Protein AF-A0A2V1BFJ4-F1 (afdb_monomer_lite)

Radius of gyration: 12.68 Å; chains: 1; bounding box: 30×22×45 Å

Secondary structure (DSSP, 8-state):
---SSPPTTB-HHHHH-TTS-HHHHT-B-SSHHHHHHHIIIIIITT--TTS-EE--SHHHHHTT-EESSHHHHHHHHHHHH---PPPP----

Foldseek 3Di:
DQDLAADLQAAQQLLLDPVDPSCSNNPGDPDSVVSLVCCCPPPVVPPPQQPKDQRSRPVSVVVVDIHRGPVSVQVCCCPVRVHHHDDDPDDD

pLDDT: mean 87.07, std 11.06, range [38.91, 97.0]

Sequence (92 aa):
EFPTLCEKTQCIFCLGNKQLPYEQRTFRFSRPSHMMDHVERVHLKHQPVKEKVVCTHPVCTSRGLVLNNVNHFKSHVQVEHGIRLREQRYVD

Structure (mmCIF, N/CA/C/O backbone):
data_AF-A0A2V1BFJ4-F1
#
_entry.id   AF-A0A2V1BFJ4-F1
#
loop_
_atom_site.group_PDB
_atom_site.id
_atom_site.type_symbol
_atom_site.label_atom_id
_atom_site.label_alt_id
_atom_site.label_comp_id
_atom_site.label_asym_id
_atom_site.label_entity_id
_atom_site.label_seq_id
_atom_site.pdbx_PDB_ins_code
_atom_site.Cartn_x
_atom_site.Cartn_y
_atom_site.Cartn_z
_atom_site.occupancy
_atom_site.B_iso_or_equiv
_atom_site.auth_seq_id
_atom_site.auth_comp_id
_atom_site.auth_asym_id
_atom_site.auth_atom_id
_atom_site.pdbx_PDB_model_num
ATOM 1 N N . GLU A 1 1 ? -0.742 -3.980 -19.614 1.00 64.38 1 GLU A N 1
ATOM 2 C CA . GLU A 1 1 ? -1.847 -4.004 -18.632 1.00 64.38 1 GLU A CA 1
ATOM 3 C C . GLU A 1 1 ? -1.280 -3.709 -17.247 1.00 64.38 1 GLU A C 1
ATOM 5 O O . GLU A 1 1 ? -0.125 -4.050 -17.013 1.00 64.38 1 GLU A O 1
ATOM 10 N N . PHE A 1 2 ? -2.014 -3.018 -16.371 1.00 68.94 2 PHE A N 1
ATOM 11 C CA . PHE A 1 2 ? -1.523 -2.722 -15.021 1.00 68.94 2 PHE A CA 1
ATOM 12 C C . PHE A 1 2 ? -1.811 -3.910 -14.091 1.00 68.94 2 PHE A C 1
ATOM 14 O O . PHE A 1 2 ? -2.953 -4.371 -14.081 1.00 68.94 2 PHE A O 1
ATOM 21 N N . PRO A 1 3 ? -0.835 -4.399 -13.303 1.00 70.06 3 PRO A N 1
ATOM 22 C CA . PRO A 1 3 ? -1.055 -5.561 -12.454 1.00 70.06 3 PRO A CA 1
ATOM 23 C C . PRO A 1 3 ? -2.129 -5.276 -11.400 1.00 70.06 3 PRO A C 1
ATOM 25 O O . PRO A 1 3 ? -2.033 -4.335 -10.611 1.00 70.06 3 PRO A O 1
ATOM 28 N N . THR A 1 4 ? -3.172 -6.102 -11.407 1.00 73.62 4 THR A N 1
ATOM 29 C CA . THR A 1 4 ? -4.257 -6.071 -10.419 1.00 73.62 4 THR A CA 1
ATOM 30 C C . THR A 1 4 ? -3.890 -6.838 -9.151 1.00 73.62 4 THR A C 1
ATOM 32 O O . THR A 1 4 ? -4.422 -6.541 -8.082 1.00 73.62 4 THR A O 1
ATOM 35 N N . LEU A 1 5 ? -2.951 -7.783 -9.245 1.00 84.69 5 LEU A N 1
ATOM 36 C CA . LEU A 1 5 ? -2.409 -8.525 -8.113 1.00 84.69 5 LEU A CA 1
ATOM 37 C C . LEU A 1 5 ? -1.160 -7.821 -7.565 1.00 84.69 5 LEU A C 1
ATOM 39 O O . LEU A 1 5 ? -0.280 -7.432 -8.329 1.00 84.69 5 LEU A O 1
ATOM 43 N N . CYS A 1 6 ? -1.075 -7.682 -6.242 1.00 90.00 6 CYS A N 1
AT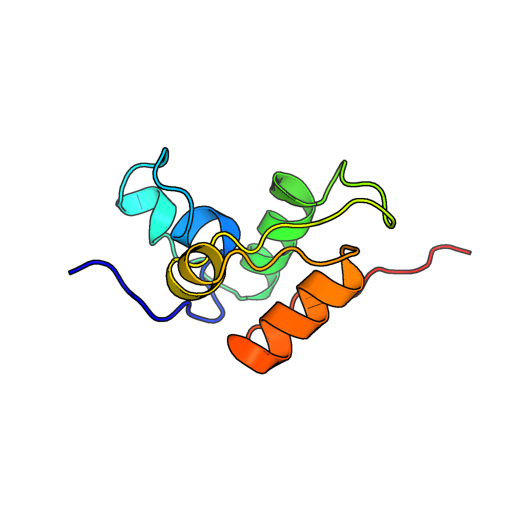OM 44 C CA . CYS A 1 6 ? 0.129 -7.198 -5.574 1.00 90.00 6 CYS A CA 1
ATOM 45 C C . CYS A 1 6 ? 0.976 -8.397 -5.137 1.00 90.00 6 CYS A C 1
ATOM 47 O O . CYS A 1 6 ? 0.518 -9.232 -4.358 1.00 90.00 6 CYS A O 1
ATOM 49 N N . GLU A 1 7 ? 2.212 -8.498 -5.620 1.00 92.56 7 GLU A N 1
ATOM 50 C CA . GLU A 1 7 ? 3.126 -9.560 -5.192 1.00 92.56 7 GLU A CA 1
ATOM 51 C C . GLU A 1 7 ? 3.712 -9.283 -3.794 1.00 92.56 7 GLU A C 1
ATOM 53 O O . GLU A 1 7 ? 3.793 -8.141 -3.342 1.00 92.56 7 GLU A O 1
ATOM 58 N N . LYS A 1 8 ? 4.219 -10.328 -3.119 1.00 94.62 8 LYS A N 1
ATOM 59 C CA . LYS A 1 8 ? 4.841 -10.230 -1.776 1.00 94.62 8 LYS A CA 1
ATOM 60 C C . LYS A 1 8 ? 6.079 -9.328 -1.718 1.00 94.62 8 LYS A C 1
ATOM 62 O O . LYS A 1 8 ? 6.519 -8.955 -0.633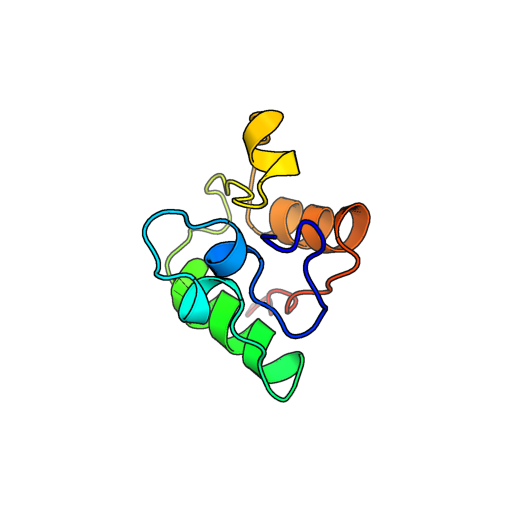 1.00 94.62 8 LYS A O 1
ATOM 67 N N . THR A 1 9 ? 6.673 -9.027 -2.865 1.00 95.88 9 THR A N 1
ATOM 68 C CA . THR A 1 9 ? 7.839 -8.151 -3.015 1.00 95.88 9 THR A CA 1
ATOM 69 C C . THR A 1 9 ? 7.483 -6.790 -3.604 1.00 95.88 9 THR A C 1
ATOM 71 O O . THR A 1 9 ? 8.387 -6.005 -3.872 1.00 95.88 9 THR A O 1
ATOM 74 N N . GLN A 1 10 ? 6.199 -6.481 -3.793 1.00 95.19 10 GLN A N 1
ATOM 75 C CA . GLN A 1 10 ? 5.727 -5.173 -4.240 1.00 95.19 10 GLN A CA 1
ATOM 76 C C . GLN A 1 10 ? 5.102 -4.401 -3.081 1.00 95.19 10 GLN A C 1
ATOM 78 O O . GLN A 1 10 ? 4.531 -4.974 -2.153 1.00 95.19 10 GLN A O 1
ATOM 83 N N . CYS A 1 11 ? 5.218 -3.076 -3.132 1.00 95.12 11 CYS A N 1
ATOM 84 C CA . CYS A 1 11 ? 4.609 -2.204 -2.139 1.00 95.12 11 CYS A CA 1
ATOM 85 C C . CYS A 1 11 ? 3.145 -1.928 -2.508 1.00 95.12 11 CYS A C 1
ATOM 87 O O . CYS A 1 11 ? 2.869 -1.303 -3.535 1.00 95.12 11 CYS A O 1
ATOM 89 N N . ILE A 1 12 ? 2.215 -2.336 -1.638 1.00 92.50 12 ILE A N 1
ATOM 90 C CA . ILE A 1 12 ? 0.769 -2.133 -1.827 1.00 92.50 12 ILE A CA 1
ATOM 91 C C . ILE A 1 12 ? 0.408 -0.647 -1.989 1.00 92.50 12 ILE A C 1
ATOM 93 O O . ILE A 1 12 ? -0.443 -0.302 -2.808 1.00 92.50 12 ILE A O 1
ATOM 97 N N . PHE A 1 13 ? 1.113 0.238 -1.271 1.00 92.94 13 PHE A N 1
ATOM 98 C CA . PHE A 1 13 ? 0.913 1.682 -1.351 1.00 92.94 13 PHE A CA 1
ATOM 99 C C . PHE A 1 13 ? 1.328 2.240 -2.713 1.00 92.94 13 PHE A C 1
ATOM 101 O O . PHE A 1 13 ? 0.539 2.935 -3.359 1.00 92.94 13 PHE A O 1
ATOM 108 N N . CYS A 1 14 ? 2.544 1.910 -3.162 1.00 93.88 14 CYS A N 1
ATOM 109 C CA . CYS A 1 14 ? 3.094 2.374 -4.436 1.00 93.88 14 CYS A CA 1
ATOM 110 C C . CYS A 1 14 ? 2.295 1.848 -5.625 1.00 93.88 14 CYS A C 1
ATOM 112 O O . CYS A 1 14 ? 1.981 2.622 -6.526 1.00 93.88 14 CYS A O 1
ATOM 114 N N . LEU A 1 15 ? 1.906 0.571 -5.611 1.00 91.88 15 LEU A N 1
ATOM 115 C CA . LEU A 1 15 ? 1.114 -0.042 -6.679 1.00 91.88 15 LEU A CA 1
ATOM 116 C C . LEU A 1 15 ? -0.188 0.736 -6.930 1.00 91.88 15 LEU A C 1
ATOM 118 O O . LEU A 1 15 ? -0.549 1.058 -8.069 1.00 91.88 15 LEU A O 1
ATOM 122 N N . GLY A 1 16 ? -0.863 1.106 -5.845 1.00 88.56 16 GLY A N 1
ATOM 123 C CA . GLY A 1 16 ? -2.090 1.891 -5.862 1.00 88.56 16 GLY A CA 1
ATOM 124 C C . GLY A 1 16 ? -1.936 3.375 -6.203 1.00 88.56 16 GLY A C 1
ATOM 125 O O . GLY A 1 16 ? -2.906 4.022 -6.601 1.00 88.56 16 GLY A O 1
ATOM 126 N N . ASN A 1 17 ? -0.735 3.939 -6.064 1.00 90.44 17 ASN A N 1
ATOM 127 C CA . ASN A 1 17 ? -0.534 5.380 -6.167 1.00 90.44 17 ASN A CA 1
ATOM 128 C C . ASN A 1 17 ? -0.465 5.848 -7.629 1.00 90.44 17 ASN A C 1
ATOM 130 O O . ASN A 1 17 ? 0.575 5.774 -8.279 1.00 90.44 17 ASN A O 1
ATOM 134 N N . LYS A 1 18 ? -1.578 6.392 -8.132 1.00 88.56 18 LYS A N 1
ATOM 135 C CA . LYS A 1 18 ? -1.707 6.901 -9.508 1.00 88.56 18 LYS A CA 1
ATOM 136 C C . LYS A 1 18 ? -0.834 8.125 -9.819 1.00 88.56 18 LYS A C 1
ATOM 138 O O . LYS A 1 18 ? -0.707 8.460 -10.990 1.00 88.56 18 LYS A O 1
ATOM 143 N N . GLN A 1 19 ? -0.254 8.780 -8.811 1.00 91.75 19 GLN A N 1
ATOM 144 C CA . GLN A 1 19 ? 0.659 9.912 -9.008 1.00 91.75 19 GLN A CA 1
ATOM 145 C C . GLN A 1 19 ? 2.095 9.465 -9.321 1.00 91.75 19 GLN A C 1
ATOM 147 O O . GLN A 1 19 ? 2.903 10.276 -9.762 1.00 91.75 19 GLN A O 1
ATOM 152 N N . LEU A 1 20 ? 2.427 8.188 -9.094 1.00 92.19 20 LEU A N 1
ATOM 153 C CA . LEU A 1 20 ? 3.747 7.644 -9.401 1.00 92.19 20 LEU A CA 1
ATOM 154 C C . LEU A 1 20 ? 3.809 7.129 -10.850 1.00 92.19 20 LEU A C 1
ATOM 156 O O . LEU A 1 20 ? 2.814 6.603 -11.363 1.00 92.19 20 LEU A O 1
ATOM 160 N N . PRO A 1 21 ? 4.980 7.203 -11.508 1.00 94.06 21 PRO A N 1
ATOM 161 C CA . PRO A 1 21 ? 5.183 6.581 -12.811 1.00 94.06 21 PRO A CA 1
ATOM 162 C C . PRO A 1 21 ? 5.054 5.056 -12.716 1.00 94.06 21 PRO A C 1
ATOM 164 O O . PRO A 1 21 ? 5.292 4.460 -11.662 1.00 94.06 21 PRO A O 1
ATOM 167 N N . TYR A 1 22 ? 4.700 4.416 -13.835 1.00 91.50 22 TYR A N 1
ATOM 168 C CA . TYR A 1 22 ? 4.443 2.972 -13.904 1.00 91.50 22 TYR A CA 1
ATOM 169 C C . TYR A 1 22 ? 5.556 2.141 -13.251 1.00 91.50 22 TYR A C 1
ATOM 171 O O . TYR A 1 22 ? 5.270 1.299 -12.405 1.00 91.50 22 TYR A O 1
ATOM 179 N N . GLU A 1 23 ? 6.817 2.444 -13.565 1.00 93.12 23 GLU A N 1
ATOM 180 C CA . GLU A 1 23 ? 7.988 1.719 -13.059 1.00 93.12 23 GLU A CA 1
ATOM 181 C C . GLU A 1 23 ? 8.088 1.735 -11.530 1.00 93.12 23 GLU A C 1
ATOM 183 O O . GLU A 1 23 ? 8.385 0.710 -10.920 1.00 93.12 23 GLU A O 1
ATOM 188 N N . GLN A 1 24 ? 7.775 2.869 -10.894 1.00 93.88 24 GLN A N 1
ATOM 189 C CA . GLN A 1 24 ? 7.769 2.980 -9.433 1.00 93.88 24 GLN A CA 1
ATOM 190 C C . GLN A 1 24 ? 6.570 2.261 -8.813 1.00 93.88 24 GLN A C 1
ATOM 192 O O . GLN A 1 24 ? 6.698 1.643 -7.757 1.00 93.88 24 GLN A O 1
ATOM 197 N N . ARG A 1 25 ? 5.409 2.300 -9.476 1.00 92.81 25 ARG A N 1
ATOM 198 C CA . ARG A 1 25 ? 4.207 1.590 -9.014 1.00 92.81 25 ARG A CA 1
ATOM 199 C C . ARG A 1 25 ? 4.403 0.079 -9.041 1.00 92.81 25 ARG A C 1
ATOM 201 O O . ARG A 1 25 ? 3.964 -0.611 -8.129 1.00 92.81 25 ARG A O 1
ATOM 208 N N . THR A 1 26 ? 5.066 -0.436 -10.073 1.00 92.19 26 THR A N 1
ATOM 209 C CA . THR A 1 26 ? 5.284 -1.877 -10.258 1.00 92.19 26 THR A CA 1
ATOM 210 C C . THR A 1 26 ? 6.635 -2.364 -9.743 1.00 92.19 26 THR A C 1
ATOM 212 O O . THR A 1 26 ? 6.969 -3.533 -9.956 1.00 92.19 26 THR A O 1
ATOM 215 N N . PHE A 1 27 ? 7.413 -1.502 -9.078 1.00 94.75 27 PHE A N 1
ATOM 216 C CA . PHE A 1 27 ? 8.738 -1.846 -8.575 1.00 94.75 27 PHE A CA 1
ATOM 217 C C . PHE A 1 27 ? 8.682 -3.075 -7.662 1.00 94.75 27 PHE A C 1
ATOM 219 O O . PHE A 1 27 ? 7.848 -3.168 -6.756 1.00 94.75 27 PHE A O 1
ATOM 226 N N . ARG A 1 28 ? 9.601 -4.014 -7.898 1.00 96.50 28 ARG A N 1
ATOM 227 C CA . ARG A 1 28 ? 9.769 -5.220 -7.087 1.00 96.50 28 ARG A CA 1
ATOM 228 C C . ARG A 1 28 ? 11.056 -5.128 -6.296 1.00 96.50 28 ARG A C 1
ATOM 230 O O . ARG A 1 28 ? 12.142 -5.007 -6.857 1.00 96.50 28 ARG A O 1
ATOM 237 N N . PHE A 1 29 ? 10.931 -5.261 -4.987 1.00 97.00 29 PHE A N 1
ATOM 238 C CA . PHE A 1 29 ? 12.077 -5.431 -4.112 1.00 97.00 29 PHE A CA 1
ATOM 239 C C . PHE A 1 29 ? 12.683 -6.824 -4.306 1.00 97.00 29 PHE A C 1
ATOM 241 O O . PHE A 1 29 ? 11.985 -7.794 -4.595 1.00 97.00 29 PHE A O 1
ATOM 248 N N . SER A 1 30 ? 13.987 -6.951 -4.068 1.00 96.19 30 SER A N 1
ATOM 249 C CA . SER A 1 30 ? 14.666 -8.252 -4.112 1.00 96.19 30 SER A CA 1
ATOM 250 C C . SER A 1 30 ? 14.191 -9.215 -3.018 1.00 96.19 30 SER A C 1
ATOM 252 O O . SER A 1 30 ? 14.311 -10.429 -3.167 1.00 96.19 30 SER A O 1
ATOM 254 N N . ARG A 1 31 ? 13.672 -8.686 -1.900 1.00 95.75 31 ARG A N 1
ATOM 255 C CA . ARG A 1 31 ? 13.230 -9.459 -0.733 1.00 95.75 31 ARG A CA 1
ATOM 256 C C . ARG A 1 31 ? 11.972 -8.852 -0.105 1.00 95.75 31 ARG A C 1
ATOM 258 O O . ARG A 1 31 ? 11.899 -7.625 -0.001 1.00 95.75 31 ARG A O 1
ATOM 265 N N . PRO A 1 32 ? 11.040 -9.675 0.422 1.00 96.25 32 PRO A N 1
ATOM 266 C CA . PRO A 1 32 ? 9.886 -9.179 1.174 1.00 96.25 32 PRO A CA 1
ATOM 267 C C . PRO A 1 32 ? 10.279 -8.310 2.373 1.00 96.25 32 PRO A C 1
ATOM 269 O O . PRO A 1 32 ? 9.603 -7.333 2.667 1.00 96.25 32 PRO A O 1
ATOM 272 N N . SER A 1 33 ? 11.400 -8.607 3.041 1.00 95.31 33 SER A N 1
ATOM 273 C CA . SER A 1 33 ? 11.895 -7.803 4.167 1.00 95.31 33 SER A CA 1
ATOM 274 C C . SER A 1 33 ? 12.186 -6.354 3.784 1.00 95.31 33 SER A C 1
ATOM 276 O O . SER A 1 33 ? 11.764 -5.455 4.501 1.00 95.31 33 SER A O 1
ATOM 278 N N . HIS A 1 34 ? 12.822 -6.123 2.633 1.00 96.31 34 HIS A N 1
ATOM 279 C CA . HIS A 1 34 ? 13.102 -4.772 2.143 1.00 96.31 34 HIS A CA 1
ATOM 280 C C . HIS A 1 34 ? 11.823 -4.031 1.742 1.00 96.31 34 HIS A C 1
ATOM 282 O O . HIS A 1 34 ? 11.709 -2.834 1.994 1.00 96.31 34 HIS A O 1
ATOM 288 N N . MET A 1 35 ? 10.845 -4.740 1.167 1.00 96.69 35 MET A N 1
ATOM 289 C CA . MET A 1 35 ? 9.522 -4.172 0.895 1.00 96.69 35 MET A CA 1
ATOM 290 C C . MET A 1 35 ? 8.835 -3.745 2.198 1.00 96.69 35 MET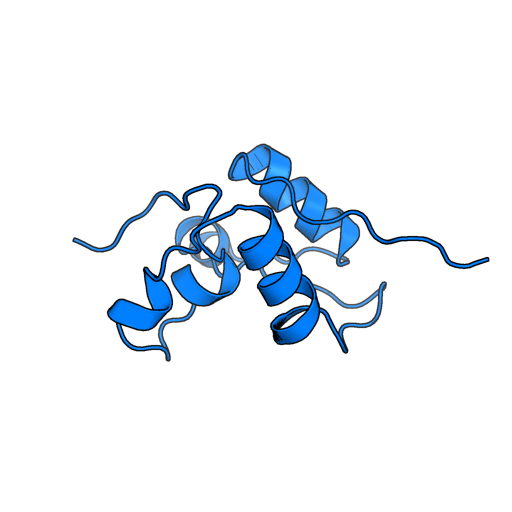 A C 1
ATOM 292 O O . MET A 1 35 ? 8.347 -2.622 2.296 1.00 96.69 35 MET A O 1
ATOM 296 N N . MET A 1 36 ? 8.856 -4.599 3.226 1.00 95.62 36 MET A N 1
ATOM 297 C CA . MET A 1 36 ? 8.296 -4.266 4.537 1.00 95.62 36 MET A CA 1
ATOM 298 C C . MET A 1 36 ? 8.998 -3.054 5.163 1.00 95.62 36 MET A C 1
ATOM 300 O O . MET A 1 36 ? 8.323 -2.151 5.644 1.00 95.62 36 MET A O 1
ATOM 304 N N . ASP A 1 37 ? 10.333 -2.996 5.120 1.00 94.75 37 ASP A N 1
ATOM 305 C CA . ASP A 1 37 ? 11.098 -1.839 5.60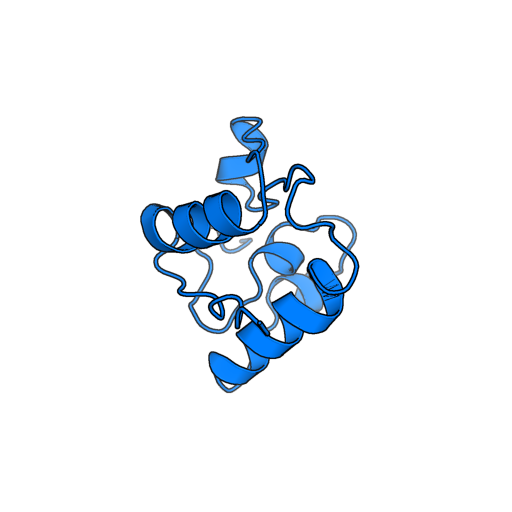6 1.00 94.75 37 ASP A CA 1
ATOM 306 C C . ASP A 1 37 ? 10.726 -0.551 4.860 1.00 94.75 37 ASP A C 1
ATOM 308 O O . ASP A 1 37 ? 10.598 0.507 5.478 1.00 94.75 37 ASP A O 1
ATOM 312 N N . HIS A 1 38 ? 10.513 -0.633 3.546 1.00 95.75 38 HIS A N 1
ATOM 313 C CA . HIS A 1 38 ? 10.032 0.490 2.750 1.00 95.75 38 HIS A CA 1
ATOM 314 C C . HIS A 1 38 ? 8.637 0.946 3.202 1.00 95.75 38 HIS A C 1
ATOM 316 O O . HIS A 1 38 ? 8.449 2.137 3.449 1.00 95.75 38 HIS A O 1
ATOM 322 N N . VAL A 1 39 ? 7.686 0.023 3.384 1.00 94.25 39 VAL A N 1
ATOM 323 C CA . VAL A 1 39 ? 6.333 0.354 3.865 1.00 94.25 39 VAL A CA 1
ATOM 324 C C . VAL A 1 39 ? 6.382 1.061 5.219 1.00 94.25 39 VAL A C 1
ATOM 326 O O . VAL A 1 39 ? 5.799 2.137 5.369 1.00 94.25 39 VAL A O 1
ATOM 329 N N . GLU A 1 40 ? 7.126 0.513 6.181 1.00 92.00 40 GLU A N 1
ATOM 330 C CA . GLU A 1 40 ? 7.240 1.106 7.516 1.00 92.00 40 GLU A CA 1
ATOM 331 C C . GLU A 1 40 ? 7.894 2.494 7.465 1.00 92.00 40 GLU A C 1
ATOM 333 O O . GLU A 1 40 ? 7.410 3.426 8.098 1.00 92.00 40 GLU A O 1
ATOM 338 N N . ARG A 1 41 ? 8.976 2.674 6.694 1.00 93.25 41 ARG A N 1
ATOM 339 C CA . ARG A 1 41 ? 9.746 3.933 6.685 1.00 93.25 41 ARG A CA 1
ATOM 340 C C . ARG A 1 41 ? 9.124 5.041 5.843 1.00 93.25 41 ARG A C 1
ATOM 342 O O . ARG A 1 41 ? 9.316 6.209 6.176 1.00 93.25 41 ARG A O 1
ATOM 349 N N . VAL A 1 42 ? 8.456 4.691 4.747 1.00 92.75 42 VAL A N 1
ATOM 350 C CA . VAL A 1 42 ? 7.956 5.658 3.757 1.00 92.75 42 VAL A CA 1
ATOM 351 C C . VAL A 1 42 ? 6.478 5.962 3.966 1.00 92.75 42 VAL A C 1
ATOM 353 O O . VAL A 1 42 ? 6.082 7.115 3.831 1.00 92.75 42 VAL A O 1
ATOM 356 N N . HIS A 1 43 ? 5.670 4.961 4.322 1.00 91.50 43 HIS A N 1
ATOM 357 C CA . HIS A 1 43 ? 4.216 5.121 4.395 1.00 91.50 43 HIS A CA 1
ATOM 358 C C . HIS A 1 43 ? 3.686 5.180 5.826 1.00 91.50 43 HIS A C 1
ATOM 360 O O . HIS A 1 43 ? 2.761 5.943 6.085 1.00 91.50 43 HIS A O 1
ATOM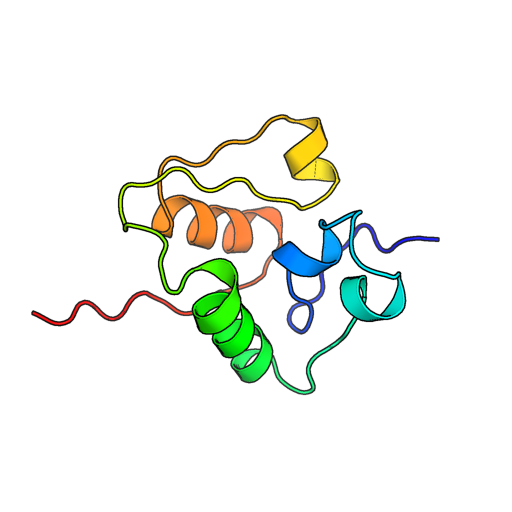 366 N N . LEU A 1 44 ? 4.280 4.428 6.760 1.00 88.81 44 LEU A N 1
ATOM 367 C CA . LEU A 1 44 ? 3.743 4.303 8.122 1.00 88.81 44 LEU A CA 1
ATOM 368 C C . LEU A 1 44 ? 4.549 5.053 9.197 1.00 88.81 44 LEU A C 1
ATOM 370 O O . LEU A 1 44 ? 4.069 5.194 10.317 1.00 88.81 44 LEU A O 1
ATOM 374 N N . LYS A 1 45 ? 5.745 5.575 8.882 1.00 84.06 45 LYS A N 1
ATOM 375 C CA . LYS A 1 45 ? 6.706 6.120 9.866 1.00 84.06 45 LYS A CA 1
ATOM 376 C C . LYS A 1 45 ? 6.123 7.188 10.791 1.00 84.06 45 LYS A C 1
ATOM 378 O O . LYS A 1 45 ? 6.491 7.248 11.959 1.00 84.06 45 LYS A O 1
ATOM 383 N N . HIS A 1 46 ? 5.267 8.052 10.259 1.00 77.62 46 HIS A N 1
ATOM 384 C CA . HIS A 1 46 ? 4.653 9.145 11.015 1.00 77.62 46 HIS A CA 1
ATOM 385 C C . HIS A 1 46 ? 3.152 8.942 11.210 1.00 77.62 46 HIS A C 1
ATOM 387 O O . HIS A 1 46 ? 2.474 9.871 11.635 1.00 77.62 46 HIS A O 1
ATOM 393 N N . GLN A 1 47 ? 2.627 7.758 10.884 1.00 73.12 47 GLN A N 1
ATOM 394 C CA . GLN A 1 47 ? 1.207 7.497 11.018 1.00 73.12 47 GLN A CA 1
ATOM 395 C C . GLN A 1 47 ? 0.910 7.143 12.485 1.00 73.12 47 GLN A C 1
ATOM 397 O O . GLN A 1 47 ? 1.430 6.143 12.990 1.00 73.12 47 GLN A O 1
ATOM 402 N N . PRO A 1 48 ? 0.105 7.945 13.204 1.00 70.62 48 PRO A N 1
ATOM 403 C CA . PRO A 1 48 ? -0.337 7.617 14.546 1.00 70.62 48 PRO A CA 1
ATOM 404 C C . PRO A 1 48 ? -1.018 6.251 14.540 1.00 70.62 48 PRO A C 1
ATOM 406 O O . PRO A 1 48 ? -1.831 5.949 13.668 1.00 70.62 48 PRO A O 1
ATOM 409 N N . VAL A 1 49 ? -0.765 5.450 15.575 1.00 65.81 49 VAL A N 1
ATOM 410 C CA . VAL A 1 49 ? -1.340 4.100 15.713 1.00 65.81 49 VAL A CA 1
ATOM 411 C C . VAL A 1 49 ? -2.870 4.113 15.640 1.00 65.81 49 VAL A C 1
ATOM 413 O O . VAL A 1 49 ? -3.460 3.108 15.282 1.00 65.81 49 VAL A O 1
ATOM 416 N N . LYS A 1 50 ? -3.531 5.230 15.960 1.00 68.12 50 LYS A N 1
ATOM 417 C CA . LYS A 1 50 ? -4.997 5.370 15.934 1.00 68.12 50 LYS A CA 1
ATOM 418 C C . LYS A 1 50 ? -5.537 6.081 14.688 1.00 68.12 50 LYS A C 1
ATOM 420 O O . LYS A 1 50 ? -6.740 6.317 14.617 1.00 68.12 50 LYS A O 1
ATOM 425 N N . GLU A 1 51 ? -4.683 6.468 13.743 1.00 81.50 51 GLU A N 1
ATOM 426 C CA . GLU A 1 51 ? -5.133 7.156 12.536 1.00 81.50 51 GLU A CA 1
ATOM 427 C C . GLU A 1 51 ? -5.638 6.164 11.490 1.00 81.50 51 GLU A C 1
ATOM 429 O O . GLU A 1 51 ? -5.096 5.070 11.314 1.00 81.50 51 GLU A O 1
ATOM 434 N N . LYS A 1 52 ? -6.689 6.576 10.778 1.00 87.06 52 LYS A N 1
ATOM 435 C CA . LYS A 1 52 ? -7.259 5.792 9.693 1.00 87.06 52 LYS A CA 1
ATOM 436 C C . LYS A 1 52 ? -6.242 5.616 8.566 1.00 87.06 52 LYS A C 1
ATOM 438 O O . LYS A 1 52 ? -5.554 6.555 8.174 1.00 87.06 52 LYS A O 1
ATOM 443 N N . VAL A 1 53 ? -6.199 4.417 7.999 1.00 88.88 53 VAL A N 1
ATOM 444 C CA . VAL A 1 53 ? -5.336 4.076 6.866 1.00 88.88 53 VAL A CA 1
ATOM 445 C C . VAL A 1 53 ? -6.208 3.666 5.691 1.00 88.88 53 VAL A C 1
ATOM 447 O O . VAL A 1 53 ? -7.104 2.831 5.827 1.00 88.88 53 VAL A O 1
ATOM 450 N N . VAL A 1 54 ? -5.940 4.240 4.522 1.00 88.25 54 VAL A N 1
ATOM 451 C CA . VAL A 1 54 ? -6.619 3.869 3.277 1.00 88.25 54 VAL A CA 1
ATOM 452 C C . VAL A 1 54 ? -5.757 2.865 2.525 1.00 88.25 54 VAL A C 1
ATOM 454 O O . VAL A 1 54 ? -4.572 3.103 2.291 1.00 88.25 54 VAL A O 1
ATOM 457 N N . CYS A 1 55 ? -6.355 1.746 2.117 1.00 89.69 55 CYS A N 1
ATOM 458 C CA . CYS A 1 55 ? -5.693 0.817 1.211 1.00 89.69 55 CYS A CA 1
ATOM 459 C C . CYS A 1 55 ? -5.760 1.367 -0.216 1.00 89.69 55 CYS A C 1
ATOM 461 O O . CYS A 1 55 ? -6.836 1.454 -0.809 1.00 89.69 55 CYS A O 1
ATOM 463 N N . THR A 1 56 ? -4.609 1.727 -0.782 1.00 87.25 56 THR A N 1
ATOM 464 C CA . THR A 1 56 ? -4.538 2.327 -2.123 1.00 87.25 56 THR A CA 1
ATOM 465 C C . THR A 1 56 ? -4.656 1.298 -3.246 1.00 87.25 56 THR A C 1
ATOM 467 O O . THR A 1 56 ? -4.700 1.679 -4.415 1.00 87.25 56 THR A O 1
ATOM 470 N N . HIS A 1 57 ? -4.731 -0.001 -2.930 1.00 85.50 57 HIS A N 1
ATOM 471 C CA . HIS A 1 57 ? -4.933 -1.039 -3.938 1.00 85.50 57 HIS A CA 1
ATOM 472 C C . HIS A 1 57 ? -6.173 -0.718 -4.788 1.00 85.50 57 HIS A C 1
ATOM 474 O O . HIS A 1 57 ? -7.215 -0.386 -4.211 1.00 85.50 57 HIS A O 1
ATOM 480 N N . PRO A 1 58 ? -6.103 -0.808 -6.132 1.00 80.81 58 PRO A N 1
ATOM 481 C CA . PRO A 1 58 ? -7.186 -0.359 -7.007 1.00 80.81 58 PRO A CA 1
ATOM 482 C C . PRO A 1 58 ? -8.561 -0.947 -6.665 1.00 80.81 58 PRO A C 1
ATOM 484 O O . PRO A 1 58 ? -9.559 -0.225 -6.688 1.00 80.81 58 PRO A O 1
ATOM 487 N N . VAL A 1 59 ? -8.617 -2.229 -6.286 1.00 84.38 59 VAL A N 1
ATOM 488 C CA . VAL A 1 59 ? -9.870 -2.900 -5.907 1.00 84.38 59 VAL A CA 1
ATOM 489 C C . VAL A 1 59 ? -10.374 -2.374 -4.564 1.00 84.38 59 VAL A C 1
ATOM 491 O O . VAL A 1 59 ? -11.547 -2.029 -4.445 1.00 84.38 59 VAL A O 1
ATOM 494 N N . CYS A 1 60 ? -9.505 -2.229 -3.564 1.00 89.00 60 CYS A N 1
ATOM 495 C CA . CYS A 1 60 ? -9.890 -1.700 -2.251 1.00 89.00 60 CYS A CA 1
ATOM 496 C C . CYS A 1 60 ? -10.336 -0.235 -2.320 1.00 89.00 60 CYS A C 1
ATOM 498 O O . CYS A 1 60 ? -11.326 0.140 -1.693 1.00 89.00 60 CYS A O 1
ATOM 500 N N . THR A 1 61 ? -9.655 0.571 -3.139 1.00 84.19 61 THR A N 1
ATOM 501 C CA . THR A 1 61 ? -10.013 1.973 -3.383 1.00 84.19 61 THR A CA 1
ATOM 502 C C . THR A 1 61 ? -11.386 2.082 -4.041 1.00 84.19 61 THR A C 1
ATOM 504 O O . THR A 1 61 ? -12.188 2.911 -3.622 1.00 84.19 61 THR A O 1
ATOM 507 N N . SER A 1 62 ? -11.706 1.215 -5.012 1.00 83.44 62 SER A N 1
ATOM 508 C CA . SER A 1 62 ? -13.034 1.207 -5.650 1.00 83.44 62 SER A CA 1
ATOM 509 C C . SER A 1 62 ? -14.180 0.901 -4.674 1.00 83.44 62 SER A C 1
ATOM 511 O O . SER A 1 62 ? -15.303 1.341 -4.891 1.00 83.44 62 SER A O 1
ATOM 513 N N . ARG A 1 63 ? -13.887 0.199 -3.570 1.00 86.25 63 ARG A N 1
ATOM 514 C CA . ARG A 1 63 ? -14.838 -0.101 -2.489 1.00 86.25 63 ARG A CA 1
ATOM 515 C C . ARG A 1 63 ? -14.890 0.984 -1.407 1.00 86.25 63 ARG A C 1
ATOM 517 O O . ARG A 1 63 ? -15.652 0.841 -0.459 1.00 86.25 63 ARG A O 1
ATOM 524 N N . GLY A 1 64 ? -14.062 2.030 -1.503 1.00 82.00 64 GLY A N 1
ATOM 525 C CA . GLY A 1 64 ? -13.975 3.086 -0.491 1.00 82.00 64 GLY A CA 1
ATOM 526 C C . GLY A 1 64 ? -13.513 2.585 0.881 1.00 82.00 64 GLY A C 1
ATOM 527 O O . GLY A 1 64 ? -13.912 3.146 1.899 1.00 82.00 64 GLY A O 1
ATOM 528 N N . LEU A 1 65 ? -12.714 1.510 0.933 1.00 83.94 65 LEU A N 1
ATOM 529 C CA . LEU A 1 65 ? -12.334 0.884 2.198 1.00 83.94 65 LEU A CA 1
ATOM 530 C C . LEU A 1 65 ? -11.373 1.776 2.998 1.00 83.94 65 LEU A C 1
ATOM 532 O O . LEU A 1 65 ? -10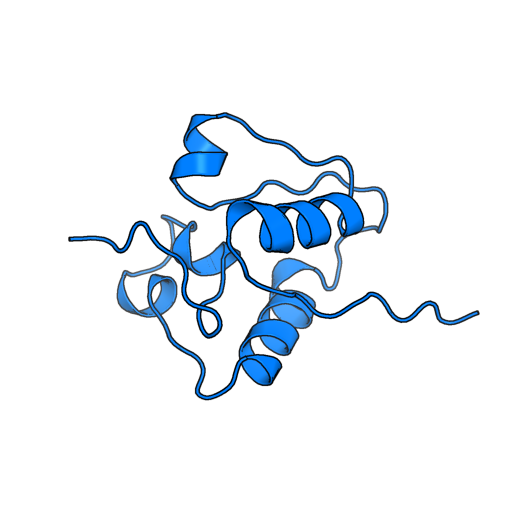.225 1.996 2.603 1.00 83.94 65 LEU A O 1
ATOM 536 N N . VAL A 1 66 ? -11.835 2.225 4.164 1.00 85.94 66 VAL A N 1
ATOM 537 C CA . VAL A 1 66 ? -11.044 2.978 5.141 1.00 85.94 66 VAL A CA 1
ATOM 538 C C . VAL A 1 66 ? -10.899 2.137 6.402 1.00 85.94 66 VAL A C 1
ATOM 540 O O . VAL A 1 66 ? -11.893 1.707 6.984 1.00 85.94 66 VAL A O 1
ATOM 543 N N . LEU A 1 67 ? -9.663 1.893 6.830 1.00 90.50 67 LEU A N 1
ATOM 544 C CA . LEU A 1 67 ? -9.363 1.045 7.980 1.00 90.50 67 LEU A CA 1
ATOM 545 C C . LEU A 1 67 ? -9.035 1.905 9.192 1.00 90.50 67 LEU A C 1
ATOM 547 O O . LEU A 1 67 ? -8.365 2.924 9.069 1.00 90.50 67 LEU A O 1
ATOM 551 N N . ASN A 1 68 ? -9.515 1.498 10.367 1.00 88.50 68 ASN A N 1
ATOM 552 C CA . ASN A 1 68 ? -9.500 2.343 11.566 1.00 88.50 68 ASN A CA 1
ATOM 553 C C . ASN A 1 68 ? -8.099 2.643 12.112 1.00 88.50 68 ASN A C 1
ATOM 555 O O . ASN A 1 68 ? -7.924 3.647 12.792 1.00 88.50 68 ASN A O 1
ATOM 559 N N . ASN A 1 69 ? -7.128 1.762 11.863 1.00 88.31 69 ASN A N 1
ATOM 560 C CA . ASN A 1 69 ? -5.748 1.920 12.305 1.00 88.31 69 ASN A CA 1
ATOM 561 C C . ASN A 1 69 ? -4.773 1.071 11.478 1.00 88.31 69 ASN A C 1
ATOM 563 O O . ASN A 1 69 ? -5.181 0.231 10.669 1.00 88.31 69 ASN A O 1
ATOM 567 N N . VAL A 1 70 ? -3.475 1.262 11.733 1.00 89.56 70 VAL A N 1
ATOM 568 C CA . VAL A 1 70 ? -2.372 0.523 11.102 1.00 89.56 70 VAL A CA 1
ATOM 569 C C . VAL A 1 70 ? -2.489 -0.992 11.307 1.00 89.56 70 VAL A C 1
ATOM 571 O O . VAL A 1 70 ? -2.214 -1.745 10.377 1.00 89.56 70 VAL A O 1
ATOM 574 N N . ASN A 1 71 ? -2.945 -1.471 12.468 1.00 90.06 71 ASN A N 1
ATOM 575 C CA . ASN A 1 71 ? -3.097 -2.912 12.710 1.00 90.06 71 ASN A CA 1
ATOM 576 C C . ASN A 1 71 ? -4.227 -3.520 11.865 1.00 90.06 71 ASN A C 1
ATOM 578 O O . ASN A 1 71 ? -4.027 -4.564 11.243 1.00 90.06 71 ASN A O 1
ATOM 582 N N . HIS A 1 72 ? -5.379 -2.848 11.762 1.00 91.81 72 HIS A N 1
ATOM 583 C CA . HIS A 1 72 ? -6.448 -3.256 10.844 1.00 91.81 72 HIS A CA 1
ATOM 584 C C . HIS A 1 72 ? -5.979 -3.217 9.391 1.00 91.81 72 HIS A C 1
ATOM 586 O O . HIS A 1 72 ? -6.319 -4.113 8.625 1.00 91.81 72 HIS A O 1
ATOM 592 N N . PHE A 1 73 ? -5.159 -2.230 9.020 1.00 92.38 73 PHE A N 1
ATOM 593 C CA . PHE A 1 73 ? -4.521 -2.192 7.708 1.00 92.38 73 PHE A CA 1
ATOM 594 C C . PHE A 1 73 ? -3.608 -3.389 7.456 1.00 92.38 73 PHE A C 1
ATOM 596 O O . PHE A 1 73 ? -3.777 -4.076 6.452 1.00 92.38 73 PHE A O 1
ATOM 603 N N . LYS A 1 74 ? -2.696 -3.703 8.377 1.00 92.50 74 LYS A N 1
ATOM 604 C CA . LYS A 1 74 ? -1.796 -4.857 8.247 1.00 92.50 74 LYS A CA 1
ATOM 605 C C . LYS A 1 74 ? -2.575 -6.175 8.163 1.00 92.50 74 LYS A C 1
ATOM 607 O O . LYS A 1 74 ? -2.260 -7.008 7.316 1.00 92.50 74 LYS A O 1
ATOM 612 N N . SER A 1 75 ? -3.628 -6.331 8.968 1.00 93.81 75 SER A N 1
ATOM 613 C CA . SER A 1 75 ? -4.518 -7.499 8.924 1.00 93.81 75 SER A CA 1
ATOM 614 C C . SER A 1 75 ? -5.275 -7.601 7.594 1.00 93.81 75 SER A C 1
ATOM 616 O O . SER A 1 75 ? -5.260 -8.656 6.964 1.00 93.81 75 SER A O 1
ATOM 618 N N . HIS A 1 76 ? -5.850 -6.498 7.108 1.00 94.25 76 HIS A N 1
ATOM 619 C CA . HIS A 1 76 ? -6.491 -6.434 5.793 1.00 94.25 76 HIS A CA 1
ATOM 620 C C . HIS A 1 76 ? -5.530 -6.831 4.665 1.00 94.25 76 HIS A C 1
ATOM 622 O O . HIS A 1 76 ? -5.883 -7.641 3.814 1.00 94.25 76 HIS A O 1
ATOM 628 N N . VAL A 1 77 ? -4.306 -6.295 4.671 1.00 93.25 77 VAL A N 1
ATOM 629 C CA . VAL A 1 77 ? -3.284 -6.609 3.660 1.00 93.25 77 VAL A CA 1
ATOM 630 C C . VAL A 1 77 ? -2.902 -8.093 3.693 1.00 93.25 77 VAL A C 1
ATOM 632 O O . VAL A 1 77 ? -2.720 -8.712 2.644 1.00 93.25 77 VAL A O 1
ATOM 635 N N . GLN A 1 78 ? -2.862 -8.701 4.877 1.00 95.19 78 GLN A N 1
ATOM 636 C CA . GLN A 1 78 ? -2.598 -10.129 5.011 1.00 95.19 78 GLN A CA 1
ATOM 637 C C . GLN A 1 78 ? -3.748 -10.999 4.491 1.00 95.19 78 GLN A C 1
ATOM 639 O O . GLN A 1 78 ? -3.483 -11.961 3.772 1.00 95.19 78 GLN A O 1
ATOM 644 N N . VAL A 1 79 ? -4.996 -10.686 4.847 1.00 94.19 79 VAL A N 1
ATOM 645 C CA . VAL A 1 79 ? -6.167 -11.511 4.500 1.00 94.19 79 VAL A CA 1
ATOM 646 C C . VAL A 1 79 ? -6.557 -11.345 3.032 1.00 94.19 79 VAL A C 1
ATOM 648 O O . VAL A 1 79 ? -6.717 -12.337 2.329 1.00 94.19 79 VAL A O 1
ATOM 651 N N . GLU A 1 80 ? -6.657 -10.105 2.552 1.00 92.25 80 GLU A N 1
ATOM 652 C CA . GLU A 1 80 ? -7.182 -9.814 1.211 1.00 92.25 80 GLU A CA 1
ATOM 653 C C . GLU A 1 80 ? -6.105 -9.876 0.123 1.00 92.25 80 GLU A C 1
ATOM 655 O O . GLU A 1 80 ? -6.419 -10.141 -1.035 1.00 92.25 80 GLU A O 1
ATOM 660 N N . HIS A 1 81 ? -4.834 -9.637 0.477 1.00 91.94 81 HIS A N 1
ATOM 661 C CA . HIS A 1 81 ? -3.732 -9.584 -0.495 1.00 91.94 81 HIS A CA 1
ATOM 662 C C . HIS A 1 81 ? -2.652 -10.645 -0.255 1.00 91.94 81 HIS A C 1
ATOM 664 O O . HIS A 1 81 ? -1.728 -10.761 -1.056 1.00 91.94 81 HIS A O 1
ATOM 670 N N . GLY A 1 82 ? -2.726 -11.431 0.826 1.00 92.81 82 GLY A N 1
ATOM 671 C CA . GLY A 1 82 ? -1.736 -12.475 1.124 1.00 92.81 82 GLY A CA 1
ATOM 672 C C . GLY A 1 82 ? -0.332 -11.942 1.446 1.00 92.81 82 GLY A C 1
ATOM 673 O O . GLY A 1 82 ? 0.650 -12.694 1.386 1.00 92.81 82 GLY A O 1
ATOM 674 N N . ILE A 1 83 ? -0.214 -10.649 1.769 1.00 93.56 83 ILE A N 1
ATOM 675 C CA . ILE A 1 83 ? 1.053 -9.970 2.062 1.00 93.56 83 ILE A CA 1
ATOM 676 C C . ILE A 1 83 ? 1.143 -9.739 3.569 1.00 93.56 83 ILE A C 1
ATOM 678 O O . ILE A 1 83 ? 0.350 -9.010 4.156 1.00 93.56 83 ILE A O 1
ATOM 682 N N . ARG A 1 84 ? 2.146 -10.334 4.218 1.00 93.62 84 ARG A N 1
ATOM 683 C CA . ARG A 1 84 ? 2.415 -10.081 5.638 1.00 93.62 84 ARG A CA 1
ATOM 684 C C . ARG A 1 84 ? 3.359 -8.889 5.767 1.00 93.62 84 ARG A C 1
ATOM 686 O O . ARG A 1 84 ? 4.505 -8.970 5.334 1.00 93.62 84 ARG A O 1
ATOM 693 N N . LEU A 1 85 ? 2.864 -7.794 6.341 1.00 93.06 85 LEU A N 1
ATOM 694 C CA . LEU A 1 85 ? 3.666 -6.622 6.701 1.00 93.06 85 LEU A CA 1
ATOM 695 C C . LEU A 1 85 ? 4.318 -6.813 8.077 1.00 93.06 85 LEU A C 1
ATOM 697 O O . LEU A 1 85 ? 3.927 -7.698 8.841 1.00 93.06 85 LEU A O 1
ATOM 701 N N . ARG A 1 86 ? 5.327 -5.993 8.396 1.00 90.62 86 ARG A N 1
ATOM 702 C CA . ARG A 1 86 ? 6.056 -6.106 9.664 1.00 90.62 86 ARG A CA 1
ATOM 703 C C . ARG A 1 86 ? 5.115 -5.831 10.838 1.00 90.62 86 ARG A C 1
ATOM 705 O O . ARG A 1 86 ? 4.394 -4.838 10.843 1.00 90.62 86 ARG A O 1
ATOM 712 N N . GLU A 1 87 ? 5.139 -6.693 11.845 1.00 82.19 87 GLU A N 1
ATOM 713 C CA . GLU A 1 87 ? 4.384 -6.477 13.080 1.00 82.19 87 GLU A CA 1
ATOM 714 C C . GLU A 1 87 ? 4.952 -5.279 13.844 1.00 82.19 87 GLU A C 1
ATOM 716 O O . GLU A 1 87 ? 6.167 -5.056 13.863 1.00 82.19 87 GLU A O 1
ATOM 721 N N . GLN A 1 88 ? 4.072 -4.482 14.450 1.00 67.94 88 GLN A N 1
ATOM 722 C CA . GLN A 1 88 ? 4.515 -3.379 15.288 1.00 67.94 88 GLN A CA 1
ATOM 723 C C . GLN A 1 88 ? 5.196 -3.975 16.522 1.00 67.94 88 GLN A C 1
ATOM 725 O O . GLN A 1 88 ? 4.574 -4.709 17.288 1.00 67.94 88 GLN A O 1
ATOM 730 N N . ARG A 1 89 ? 6.486 -3.682 16.705 1.00 60.38 89 ARG A N 1
ATOM 731 C CA . ARG A 1 89 ? 7.159 -3.978 17.968 1.00 60.38 89 ARG A CA 1
ATOM 732 C C . ARG A 1 89 ? 6.581 -3.014 18.996 1.00 60.38 89 ARG A C 1
ATOM 734 O O . ARG A 1 89 ? 6.830 -1.815 18.897 1.00 60.38 89 ARG A O 1
ATOM 741 N N . TYR A 1 90 ? 5.771 -3.519 19.919 1.00 52.56 90 TYR A N 1
ATOM 742 C CA . TYR A 1 90 ? 5.481 -2.778 21.139 1.00 52.56 90 TYR A CA 1
ATOM 743 C C . TYR A 1 90 ? 6.818 -2.600 21.859 1.00 52.56 90 TYR A C 1
ATOM 745 O O . TYR A 1 90 ? 7.519 -3.576 22.118 1.00 52.56 90 TYR A O 1
ATOM 753 N N . VAL A 1 91 ? 7.224 -1.349 22.044 1.00 49.75 91 VAL A N 1
ATOM 754 C CA . VAL A 1 91 ? 8.285 -1.001 22.983 1.00 49.75 91 VAL A CA 1
ATOM 755 C C . VAL A 1 91 ? 7.526 -0.557 24.223 1.00 49.75 91 VAL A C 1
ATOM 757 O O . VAL A 1 91 ? 6.859 0.477 24.165 1.00 49.75 91 VAL A O 1
ATOM 760 N N . ASP A 1 92 ? 7.512 -1.418 25.242 1.00 38.91 92 ASP A N 1
ATOM 761 C CA . ASP A 1 92 ? 7.082 -1.075 26.603 1.00 38.91 92 ASP A CA 1
ATOM 762 C C . ASP A 1 92 ? 7.926 0.077 27.170 1.00 38.91 92 ASP A C 1
ATOM 764 O O . ASP A 1 92 ? 9.159 0.087 26.925 1.00 38.91 92 ASP A O 1
#